Protein AF-A0A8T6IMD0-F1 (afdb_monomer_lite)

Secondary structure (DSSP, 8-state):
--SS-HHHHHHHHHHHGGGTT-EEEEEEE--HHHHHIIIIIHHHHHHHH--EEEEEEE-HHHHHHHHHHHHHHT----SEEE--GGGGG-

Foldseek 3Di:
DDPADPVRLVVLQVVLAVVACAEAEEEEAPDPVLVCCVVPVQVVSCVSRNYHYHYHHDHPVCLVVVVVVCVVVVVPNHPDYDYDPCVVVD

Sequence (90 aa):
MSLVTADMHDWWADAAAPYAGATIRGVSESTPPSNYVADVLAAQFTELTGINVEFETTSWDQMYSKAINDMEANTGIYDFVYIEQDIIYS

pLDDT: mean 90.94, std 12.65, range [42.34, 98.5]

Radius of gyration: 14.72 Å; chains: 1; bounding box: 34×32×33 Å

Structure (mmCIF, N/CA/C/O backbone):
data_AF-A0A8T6IMD0-F1
#
_entry.id   AF-A0A8T6IMD0-F1
#
loop_
_atom_site.group_PDB
_atom_site.id
_atom_site.type_symbol
_atom_site.label_atom_id
_atom_site.label_alt_id
_atom_site.label_comp_id
_atom_site.label_asym_id
_atom_site.label_entity_id
_atom_site.label_seq_id
_atom_site.pdbx_PDB_ins_code
_atom_site.Cartn_x
_atom_site.Cartn_y
_atom_site.Cartn_z
_atom_site.occupancy
_atom_site.B_iso_or_equiv
_atom_site.auth_seq_id
_atom_site.auth_comp_id
_atom_site.auth_asym_id
_atom_site.auth_atom_id
_atom_site.pdbx_PDB_model_num
ATOM 1 N N . MET A 1 1 ? 19.347 -1.345 -14.054 1.00 42.34 1 MET A N 1
ATOM 2 C CA . MET A 1 1 ? 19.926 -2.192 -12.993 1.00 42.34 1 MET A CA 1
ATOM 3 C C . MET A 1 1 ? 18.748 -2.719 -12.190 1.00 42.34 1 MET A C 1
ATOM 5 O O . MET A 1 1 ? 18.110 -1.911 -11.532 1.00 42.34 1 MET A O 1
ATOM 9 N N . SER A 1 2 ? 18.379 -3.994 -12.342 1.00 49.06 2 SER A N 1
ATOM 10 C CA . SER A 1 2 ? 17.352 -4.600 -11.482 1.00 49.06 2 SER A CA 1
ATOM 11 C C . SER A 1 2 ? 17.959 -4.788 -10.092 1.00 49.06 2 SER A C 1
ATOM 13 O O . SER A 1 2 ? 19.065 -5.316 -9.987 1.00 49.06 2 SER A O 1
ATOM 15 N N . LEU A 1 3 ? 17.281 -4.311 -9.048 1.00 56.53 3 LEU A N 1
ATOM 16 C CA . LEU A 1 3 ? 17.705 -4.460 -7.647 1.00 56.53 3 LEU A CA 1
ATOM 17 C C . LEU A 1 3 ? 17.375 -5.852 -7.077 1.00 56.53 3 LEU A C 1
ATOM 19 O O . LEU A 1 3 ? 17.611 -6.112 -5.902 1.00 56.53 3 LEU A O 1
ATOM 23 N N . VAL A 1 4 ? 16.838 -6.746 -7.910 1.00 57.69 4 VAL A N 1
ATOM 24 C CA . VAL A 1 4 ? 16.343 -8.066 -7.529 1.00 57.69 4 VAL A CA 1
ATOM 25 C C . VAL A 1 4 ? 17.182 -9.109 -8.268 1.00 57.69 4 VAL A C 1
ATOM 27 O O . VAL A 1 4 ? 17.257 -9.090 -9.500 1.00 57.69 4 VAL A O 1
ATOM 30 N N . THR A 1 5 ? 17.867 -9.987 -7.531 1.00 61.03 5 THR A N 1
ATOM 31 C CA . THR A 1 5 ? 18.527 -11.161 -8.124 1.00 61.03 5 THR A CA 1
ATOM 32 C C . THR A 1 5 ? 17.466 -12.069 -8.749 1.00 61.03 5 THR A C 1
ATOM 34 O O . THR A 1 5 ? 16.323 -12.065 -8.296 1.00 61.03 5 THR A O 1
ATOM 37 N N . ALA A 1 6 ? 17.816 -12.843 -9.783 1.00 63.31 6 ALA A N 1
ATOM 38 C CA . ALA A 1 6 ? 16.864 -13.749 -10.443 1.00 63.31 6 ALA A CA 1
ATOM 39 C C . ALA A 1 6 ? 16.110 -14.634 -9.425 1.00 63.31 6 ALA A C 1
ATOM 41 O O . ALA A 1 6 ? 14.888 -14.701 -9.461 1.00 63.31 6 ALA A O 1
ATOM 42 N N . ASP A 1 7 ? 16.822 -15.147 -8.415 1.00 71.50 7 ASP A N 1
ATOM 4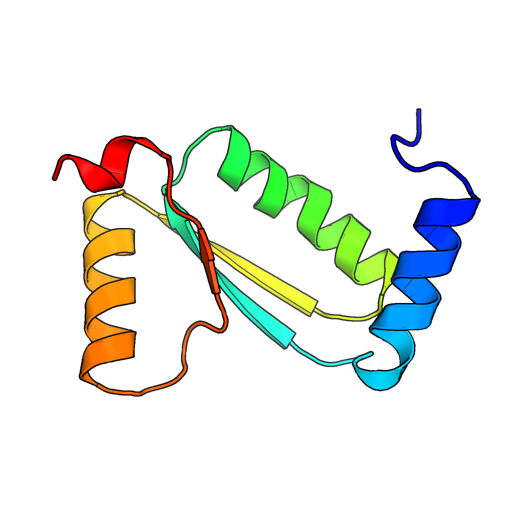3 C CA . ASP A 1 7 ? 16.245 -15.957 -7.335 1.00 71.50 7 ASP A CA 1
ATOM 44 C C . ASP A 1 7 ? 15.173 -15.224 -6.500 1.00 71.50 7 ASP A C 1
ATOM 46 O O . ASP A 1 7 ? 14.193 -15.830 -6.074 1.00 71.50 7 ASP A O 1
ATOM 50 N N . MET A 1 8 ? 15.333 -13.917 -6.245 1.00 66.25 8 MET A N 1
ATOM 51 C CA . MET A 1 8 ? 14.334 -13.125 -5.509 1.00 66.25 8 MET A CA 1
ATOM 52 C C . MET A 1 8 ? 13.129 -12.776 -6.383 1.00 66.25 8 MET A C 1
ATOM 54 O O . MET A 1 8 ? 12.014 -12.700 -5.877 1.00 66.25 8 MET A O 1
ATOM 58 N N . HIS A 1 9 ? 13.348 -12.545 -7.676 1.00 75.69 9 HIS A N 1
ATOM 59 C CA . HIS A 1 9 ? 12.277 -12.252 -8.623 1.00 75.69 9 HIS A CA 1
ATOM 60 C C . HIS A 1 9 ? 11.352 -13.464 -8.771 1.00 75.69 9 HIS A C 1
ATOM 62 O O . HIS A 1 9 ? 10.134 -13.327 -8.655 1.00 75.69 9 HIS A O 1
ATOM 68 N N . ASP A 1 10 ? 11.942 -14.648 -8.932 1.00 81.31 10 ASP A N 1
ATOM 69 C CA . ASP A 1 10 ? 11.213 -15.912 -9.036 1.00 81.31 10 ASP A CA 1
ATOM 70 C C . ASP A 1 10 ? 10.437 -16.210 -7.744 1.00 81.31 10 ASP A C 1
ATOM 72 O O . ASP A 1 10 ? 9.269 -16.593 -7.795 1.00 81.31 10 ASP A O 1
ATOM 76 N N . TRP A 1 11 ? 11.025 -15.915 -6.576 1.00 90.25 11 TRP A N 1
ATOM 77 C CA . TRP A 1 11 ? 10.334 -16.090 -5.298 1.00 90.25 11 TRP A CA 1
ATOM 78 C C . TRP A 1 11 ? 9.070 -15.229 -5.164 1.00 90.25 11 TRP A C 1
ATOM 80 O O . TRP A 1 11 ? 8.038 -15.734 -4.724 1.00 90.25 11 TRP A O 1
ATOM 90 N N . TRP A 1 12 ? 9.123 -13.943 -5.531 1.00 89.25 12 TRP A N 1
ATOM 91 C CA . TRP A 1 12 ? 7.956 -13.056 -5.428 1.00 89.25 12 TRP A CA 1
ATOM 92 C C . TRP A 1 12 ? 6.811 -13.501 -6.338 1.00 89.25 12 TRP A C 1
ATOM 94 O O . TRP A 1 12 ? 5.660 -13.492 -5.903 1.00 89.25 12 TRP A O 1
ATOM 104 N N . ALA A 1 13 ? 7.121 -13.914 -7.568 1.00 92.06 13 ALA A N 1
ATOM 105 C CA . ALA A 1 13 ? 6.122 -14.420 -8.503 1.00 92.06 13 ALA A CA 1
ATOM 106 C C . ALA A 1 13 ? 5.462 -15.710 -7.980 1.00 92.06 13 ALA A C 1
ATOM 108 O O . ALA A 1 13 ? 4.234 -15.802 -7.935 1.00 92.06 13 ALA A O 1
ATOM 109 N N . ASP A 1 14 ? 6.262 -16.670 -7.508 1.00 94.12 14 ASP A N 1
ATOM 110 C CA . ASP A 1 14 ? 5.765 -17.945 -6.982 1.00 94.12 14 ASP A CA 1
ATOM 111 C C . ASP A 1 14 ? 4.921 -17.758 -5.714 1.00 94.12 14 ASP A C 1
ATOM 113 O O . ASP A 1 14 ? 3.835 -18.329 -5.585 1.00 94.12 14 ASP A O 1
ATOM 117 N N . ALA A 1 15 ? 5.395 -16.934 -4.775 1.00 94.94 15 ALA A N 1
ATOM 118 C CA . ALA A 1 15 ? 4.696 -16.670 -3.521 1.00 94.94 15 ALA A CA 1
ATOM 119 C C . ALA A 1 15 ? 3.373 -15.922 -3.740 1.00 94.94 15 ALA A C 1
ATOM 121 O O . ALA A 1 15 ? 2.407 -16.143 -3.003 1.00 94.94 15 ALA A O 1
ATOM 122 N N . ALA A 1 16 ? 3.321 -15.046 -4.746 1.00 96.19 16 ALA A N 1
ATOM 123 C CA . ALA A 1 16 ? 2.142 -14.250 -5.040 1.00 96.19 16 ALA A CA 1
ATOM 124 C C . ALA A 1 16 ? 1.113 -14.951 -5.935 1.00 96.19 16 ALA A C 1
ATOM 126 O O . ALA A 1 16 ? -0.031 -14.502 -5.987 1.00 96.19 16 ALA A O 1
ATOM 127 N N . ALA A 1 17 ? 1.472 -16.057 -6.597 1.00 95.94 17 ALA A N 1
ATOM 128 C CA . ALA A 1 17 ? 0.606 -16.752 -7.550 1.00 95.94 17 ALA A CA 1
ATOM 129 C C . ALA A 1 17 ? -0.838 -17.018 -7.055 1.00 95.94 17 ALA A C 1
ATOM 131 O O . ALA A 1 17 ? -1.769 -16.817 -7.840 1.00 95.94 17 ALA A O 1
ATOM 132 N N . PRO A 1 18 ? -1.093 -17.401 -5.784 1.00 97.56 18 PRO A N 1
ATOM 133 C CA . PRO A 1 18 ? -2.458 -17.604 -5.284 1.00 97.56 18 PRO A CA 1
ATOM 134 C C . PRO A 1 18 ? -3.296 -16.322 -5.163 1.00 97.56 18 PRO A C 1
ATOM 136 O O . PRO A 1 18 ? -4.513 -16.403 -5.009 1.00 97.56 18 PRO A O 1
ATOM 139 N N . TYR A 1 19 ? -2.654 -15.155 -5.194 1.00 97.38 19 TYR A N 1
ATOM 140 C CA . TYR A 1 19 ? -3.253 -13.846 -4.937 1.00 97.38 19 TYR A CA 1
ATOM 141 C C . TYR A 1 19 ? -3.321 -12.969 -6.193 1.00 97.38 19 TYR A C 1
ATOM 143 O O . TYR A 1 19 ? -3.735 -11.814 -6.108 1.00 97.38 19 TYR A O 1
ATOM 151 N N . ALA A 1 20 ? -2.941 -13.490 -7.363 1.00 95.44 20 ALA A N 1
ATOM 152 C CA . ALA A 1 20 ? -3.033 -12.756 -8.619 1.00 95.44 20 ALA A CA 1
ATOM 153 C C . ALA A 1 20 ? -4.470 -12.244 -8.860 1.00 95.44 20 ALA A C 1
ATOM 155 O O . ALA A 1 20 ? -5.446 -12.989 -8.750 1.00 95.44 20 ALA A O 1
ATOM 156 N N . GLY A 1 21 ? -4.600 -10.958 -9.186 1.00 97.06 21 GLY A N 1
ATOM 157 C CA . GLY A 1 21 ? -5.877 -10.259 -9.338 1.00 97.06 21 GLY A CA 1
ATOM 158 C C . GLY A 1 21 ? -6.457 -9.682 -8.043 1.00 97.06 21 GLY A C 1
ATOM 159 O O . GLY A 1 21 ? -7.436 -8.939 -8.116 1.00 97.06 21 GLY A O 1
ATOM 160 N N . ALA A 1 22 ? -5.873 -9.974 -6.876 1.00 98.25 22 ALA A N 1
ATOM 161 C CA . ALA A 1 22 ? -6.233 -9.296 -5.634 1.00 98.25 22 ALA A CA 1
ATOM 162 C C . ALA A 1 22 ? -5.836 -7.813 -5.683 1.00 98.25 22 ALA A C 1
ATOM 164 O O . ALA A 1 22 ? -4.950 -7.414 -6.439 1.00 98.25 22 ALA A O 1
ATOM 165 N N . THR A 1 23 ? -6.477 -7.009 -4.839 1.00 98.44 23 THR A N 1
ATOM 166 C CA . THR A 1 23 ? -6.073 -5.626 -4.584 1.00 98.44 23 THR A CA 1
ATOM 167 C C . THR A 1 23 ? -5.698 -5.496 -3.122 1.00 98.44 23 THR A C 1
ATOM 169 O O . THR A 1 23 ? -6.506 -5.864 -2.272 1.00 98.44 23 THR A O 1
ATOM 172 N N . ILE A 1 24 ? -4.514 -4.951 -2.852 1.00 97.94 24 ILE A N 1
ATOM 173 C CA . ILE A 1 24 ? -4.110 -4.510 -1.518 1.00 97.94 24 ILE A CA 1
ATOM 174 C C . ILE A 1 24 ? -4.154 -2.987 -1.449 1.00 97.94 24 ILE A C 1
ATOM 176 O O . ILE A 1 24 ? -3.705 -2.298 -2.369 1.00 97.94 24 ILE A O 1
ATOM 180 N N . ARG A 1 25 ? -4.702 -2.465 -0.357 1.00 98.50 25 ARG A N 1
ATOM 181 C CA . ARG A 1 25 ? -4.844 -1.036 -0.089 1.00 98.50 25 ARG A CA 1
ATOM 182 C C . ARG A 1 25 ? -3.971 -0.639 1.080 1.00 98.50 25 ARG A C 1
ATOM 184 O O . ARG A 1 25 ? -4.032 -1.265 2.134 1.00 98.50 25 ARG A O 1
ATOM 191 N N . GLY A 1 26 ? -3.205 0.429 0.928 1.00 98.19 26 GLY A N 1
ATOM 192 C CA . GLY A 1 26 ? -2.460 0.986 2.046 1.00 98.19 26 GLY A CA 1
ATOM 193 C C . GLY A 1 26 ? -2.413 2.496 2.049 1.00 98.19 26 GLY A C 1
ATOM 194 O O . GLY A 1 26 ? -2.672 3.146 1.038 1.00 98.19 26 GLY A O 1
ATOM 195 N N . VAL A 1 27 ? -2.071 3.042 3.210 1.00 98.12 27 VAL A N 1
ATOM 196 C CA . VAL A 1 27 ? -1.916 4.481 3.426 1.00 98.12 27 VAL A CA 1
ATOM 197 C C . VAL A 1 27 ? -0.580 4.783 4.091 1.00 98.12 27 VAL A C 1
ATOM 199 O O . VAL A 1 27 ? -0.092 4.010 4.923 1.00 98.12 27 VAL A O 1
ATOM 202 N N . SER A 1 28 ? 0.020 5.909 3.712 1.00 97.75 28 SER A N 1
ATOM 203 C CA . SER A 1 28 ? 1.222 6.441 4.344 1.00 97.75 28 SER A CA 1
ATOM 204 C C . SER A 1 28 ? 1.298 7.967 4.273 1.00 97.75 28 SER A C 1
ATOM 206 O O . SER A 1 28 ? 0.562 8.624 3.533 1.00 97.75 28 SER A O 1
ATOM 208 N N . GLU A 1 29 ? 2.207 8.538 5.058 1.00 96.44 29 GLU A N 1
ATOM 209 C CA . GLU A 1 29 ? 2.615 9.924 4.901 1.00 96.44 29 GLU A CA 1
ATOM 210 C C . GLU A 1 29 ? 3.306 10.122 3.540 1.00 96.44 29 GLU A C 1
ATOM 212 O O . GLU A 1 29 ? 4.053 9.265 3.066 1.00 96.44 29 GLU A O 1
ATOM 217 N N . SER A 1 30 ? 3.080 11.275 2.913 1.00 96.88 30 SER A N 1
ATOM 218 C CA . SER A 1 30 ? 3.728 11.726 1.683 1.00 96.88 30 SER A CA 1
ATOM 219 C C . SER A 1 30 ? 5.189 12.126 1.935 1.00 96.88 30 SER A C 1
ATOM 221 O O . SER A 1 30 ? 5.585 13.285 1.770 1.00 96.88 30 SER A O 1
ATOM 223 N N . THR A 1 31 ? 6.006 11.143 2.300 1.00 95.56 31 THR A N 1
ATOM 224 C CA . THR A 1 31 ? 7.464 11.242 2.370 1.00 95.56 31 THR A CA 1
ATOM 225 C C . THR A 1 31 ? 8.092 10.843 1.027 1.00 95.56 31 THR A C 1
ATOM 227 O O . THR A 1 31 ? 7.455 10.165 0.211 1.00 95.56 31 THR A O 1
ATOM 230 N N . PRO A 1 32 ? 9.347 11.247 0.735 1.00 96.19 32 PRO A N 1
ATOM 231 C CA . PRO A 1 32 ? 10.022 10.816 -0.489 1.00 96.19 32 PRO A CA 1
ATOM 232 C C . PRO A 1 32 ? 10.068 9.283 -0.678 1.00 96.19 32 PRO A C 1
ATOM 234 O O . PRO A 1 32 ? 9.829 8.843 -1.804 1.00 96.19 32 PRO A O 1
ATOM 237 N N . PRO A 1 33 ? 10.305 8.457 0.367 1.00 94.81 33 PRO A N 1
ATOM 238 C CA . PRO A 1 33 ? 10.187 7.001 0.262 1.00 94.81 33 PRO A CA 1
ATOM 239 C C . PRO A 1 33 ? 8.788 6.520 -0.135 1.00 94.81 33 PRO A C 1
ATOM 241 O O . PRO A 1 33 ? 8.669 5.737 -1.077 1.00 94.81 33 PRO A O 1
ATOM 244 N N . SER A 1 34 ? 7.731 7.011 0.519 1.00 96.88 34 SER A N 1
ATOM 245 C CA . SER A 1 34 ? 6.353 6.606 0.212 1.00 96.88 34 SER A CA 1
ATOM 246 C C . SER A 1 34 ? 5.954 6.973 -1.213 1.00 96.88 34 SER A C 1
ATOM 248 O O . SER A 1 34 ? 5.387 6.153 -1.931 1.00 96.88 34 SER A O 1
ATOM 250 N N . ASN A 1 35 ? 6.325 8.168 -1.672 1.00 97.38 35 ASN A N 1
ATOM 251 C CA . ASN A 1 35 ? 6.059 8.578 -3.049 1.00 97.38 35 ASN A CA 1
ATOM 252 C C . ASN A 1 35 ? 6.828 7.711 -4.056 1.00 97.38 35 ASN A C 1
ATOM 254 O O . ASN A 1 35 ? 6.274 7.320 -5.076 1.00 97.38 35 ASN A O 1
ATOM 258 N N . TYR A 1 36 ? 8.064 7.309 -3.748 1.00 97.50 36 TYR A N 1
ATOM 259 C CA . TYR A 1 36 ? 8.790 6.362 -4.597 1.00 97.50 36 TYR A CA 1
ATOM 260 C C . TYR A 1 36 ? 8.121 4.977 -4.652 1.00 97.50 36 TYR A C 1
ATOM 262 O O . TYR A 1 36 ? 8.072 4.351 -5.713 1.00 97.50 36 TYR A O 1
ATOM 270 N N . VAL A 1 37 ? 7.571 4.496 -3.533 1.00 97.06 37 VAL A N 1
ATOM 271 C CA . VAL A 1 37 ? 6.784 3.255 -3.513 1.00 97.06 37 VAL A CA 1
ATOM 272 C C . VAL A 1 37 ? 5.539 3.396 -4.391 1.00 97.06 37 VAL A C 1
ATOM 274 O O . VAL A 1 37 ? 5.312 2.528 -5.231 1.00 97.06 37 VAL A O 1
ATOM 277 N N . ALA A 1 38 ? 4.779 4.483 -4.241 1.00 97.56 38 ALA A N 1
ATOM 278 C CA . ALA A 1 38 ? 3.553 4.736 -4.999 1.00 97.56 38 ALA A CA 1
ATOM 279 C C . ALA A 1 38 ? 3.811 4.854 -6.510 1.00 97.56 38 ALA A C 1
ATOM 281 O O . ALA A 1 38 ? 3.141 4.202 -7.310 1.00 97.56 38 ALA A O 1
ATOM 282 N N . ASP A 1 39 ? 4.817 5.640 -6.894 1.00 97.31 39 ASP A N 1
ATOM 283 C CA . ASP A 1 39 ? 5.056 6.008 -8.290 1.00 97.31 39 ASP A CA 1
ATOM 284 C C . ASP A 1 39 ? 5.830 4.939 -9.072 1.00 97.31 39 ASP A C 1
ATOM 286 O O . ASP A 1 39 ? 5.767 4.900 -10.303 1.00 97.31 39 ASP A O 1
ATOM 290 N N . VAL A 1 40 ? 6.604 4.091 -8.381 1.00 97.69 40 VAL A N 1
ATOM 291 C CA . VAL A 1 40 ? 7.554 3.174 -9.027 1.00 97.69 40 VAL A CA 1
ATOM 292 C C . VAL A 1 40 ? 7.370 1.732 -8.576 1.00 97.69 40 VAL A C 1
ATOM 294 O O . VAL A 1 40 ? 7.146 0.853 -9.412 1.00 97.69 40 VAL A O 1
ATOM 297 N N . LEU A 1 41 ? 7.497 1.456 -7.277 1.00 96.69 41 LEU A N 1
ATOM 298 C CA . LEU A 1 41 ? 7.566 0.071 -6.799 1.00 96.69 41 LEU A CA 1
ATOM 299 C C . LEU A 1 41 ? 6.210 -0.638 -6.848 1.00 96.69 41 LEU A C 1
ATOM 301 O O . LEU A 1 41 ? 6.174 -1.823 -7.163 1.00 96.69 41 LEU A O 1
ATOM 305 N N . ALA A 1 42 ? 5.105 0.070 -6.611 1.00 97.56 42 ALA A N 1
ATOM 306 C CA . ALA A 1 42 ? 3.751 -0.475 -6.684 1.00 97.56 42 ALA A CA 1
ATOM 307 C C . ALA A 1 42 ? 3.433 -1.035 -8.080 1.00 97.56 42 ALA A C 1
ATOM 309 O O . ALA A 1 42 ? 2.929 -2.153 -8.208 1.00 97.56 42 ALA A O 1
ATOM 310 N N . ALA A 1 43 ? 3.797 -0.297 -9.133 1.00 96.75 43 ALA A N 1
ATOM 311 C CA . ALA A 1 43 ? 3.615 -0.738 -10.513 1.00 96.75 43 ALA A CA 1
ATOM 312 C C . ALA A 1 43 ? 4.474 -1.971 -10.838 1.00 96.75 43 ALA A C 1
ATOM 314 O O . ALA A 1 43 ? 3.965 -2.939 -11.398 1.00 96.75 43 ALA A O 1
ATOM 315 N N . GLN A 1 44 ? 5.749 -1.976 -10.430 1.00 96.19 44 GLN A N 1
ATOM 316 C CA . GLN A 1 44 ? 6.644 -3.122 -10.649 1.00 96.19 44 GLN A CA 1
ATOM 317 C C . GLN A 1 44 ? 6.198 -4.363 -9.873 1.00 96.19 44 GLN A C 1
ATOM 319 O O . GLN A 1 44 ? 6.254 -5.472 -10.395 1.00 96.19 44 GLN A O 1
ATOM 324 N N . PHE A 1 45 ? 5.724 -4.187 -8.639 1.00 96.19 45 PHE A N 1
ATOM 325 C CA . PHE A 1 45 ? 5.169 -5.276 -7.846 1.00 96.19 45 PHE A CA 1
ATOM 326 C C . PHE A 1 45 ? 3.911 -5.843 -8.503 1.00 96.19 45 PHE A C 1
ATOM 328 O O . PHE A 1 45 ? 3.776 -7.060 -8.601 1.00 96.19 45 PHE A O 1
ATOM 335 N N . THR A 1 46 ? 3.033 -4.979 -9.018 1.00 97.31 46 THR A N 1
ATOM 336 C CA . THR A 1 46 ? 1.832 -5.401 -9.752 1.00 97.31 46 THR A CA 1
ATOM 337 C C . THR A 1 46 ? 2.196 -6.191 -11.008 1.00 97.31 46 THR A C 1
ATOM 339 O O . THR A 1 46 ? 1.629 -7.253 -11.242 1.00 97.31 46 THR A O 1
ATOM 342 N N . GLU A 1 47 ? 3.171 -5.725 -11.794 1.00 96.12 47 GLU A N 1
ATOM 343 C CA . GLU A 1 47 ? 3.660 -6.438 -12.982 1.00 96.12 47 GLU A CA 1
ATOM 344 C C . GLU A 1 47 ? 4.250 -7.812 -12.629 1.00 96.12 47 GLU A C 1
ATOM 346 O O . GLU A 1 47 ? 3.979 -8.796 -13.314 1.00 96.12 47 GLU A O 1
ATOM 351 N N . LEU A 1 48 ? 5.011 -7.887 -11.536 1.00 95.25 48 LEU A N 1
ATOM 352 C CA . LEU A 1 48 ? 5.670 -9.111 -11.087 1.00 95.25 48 LEU A CA 1
ATOM 353 C C . LEU A 1 48 ? 4.695 -10.151 -10.520 1.00 95.25 48 LEU A C 1
ATOM 355 O O . LEU A 1 48 ? 4.876 -11.350 -10.718 1.00 95.25 48 LEU A O 1
ATOM 359 N N . THR A 1 49 ? 3.685 -9.702 -9.779 1.00 96.56 49 THR A N 1
ATOM 360 C CA . THR A 1 49 ? 2.858 -10.576 -8.930 1.00 96.56 49 THR A CA 1
ATOM 361 C C . THR A 1 49 ? 1.416 -10.724 -9.404 1.00 96.56 49 THR A C 1
ATOM 363 O O . THR A 1 49 ? 0.716 -11.644 -8.986 1.00 96.56 49 THR A O 1
ATOM 366 N N . GLY A 1 50 ? 0.937 -9.804 -10.241 1.00 96.94 50 GLY A N 1
ATOM 367 C CA . GLY A 1 50 ? -0.475 -9.670 -10.590 1.00 96.94 50 GLY A CA 1
ATOM 368 C C . GLY A 1 50 ? -1.357 -9.104 -9.470 1.00 96.94 50 GLY A C 1
ATOM 369 O O . GLY A 1 50 ? -2.571 -9.044 -9.653 1.00 96.94 50 GLY A O 1
ATOM 370 N N . ILE A 1 51 ? -0.798 -8.709 -8.321 1.00 98.44 51 ILE A N 1
ATOM 371 C CA . ILE A 1 51 ? -1.534 -8.065 -7.223 1.00 98.44 51 ILE A CA 1
ATOM 372 C C . ILE A 1 51 ? -1.590 -6.562 -7.485 1.00 98.44 51 ILE A C 1
ATOM 374 O O . ILE A 1 51 ? -0.552 -5.917 -7.595 1.00 98.44 51 ILE A O 1
ATOM 378 N N . ASN A 1 52 ? -2.788 -5.988 -7.529 1.00 98.38 52 ASN A N 1
ATOM 379 C CA . ASN A 1 52 ? -2.960 -4.545 -7.651 1.00 98.38 52 ASN A CA 1
ATOM 380 C C . ASN A 1 52 ? -2.630 -3.864 -6.319 1.00 98.38 52 ASN A C 1
ATOM 382 O O . ASN A 1 52 ? -3.157 -4.249 -5.275 1.00 98.38 52 ASN A O 1
ATOM 386 N N . VAL A 1 53 ? -1.806 -2.821 -6.358 1.00 98.06 53 VAL A N 1
ATOM 387 C CA . VAL A 1 53 ? -1.454 -2.034 -5.172 1.00 98.06 53 VAL A CA 1
ATOM 388 C C . VAL A 1 53 ? -2.083 -0.648 -5.272 1.00 98.06 53 VAL A C 1
ATOM 390 O O . VAL A 1 53 ? -1.703 0.157 -6.118 1.00 98.06 53 VAL A O 1
ATOM 393 N N . GLU A 1 54 ? -3.035 -0.359 -4.391 1.00 98.12 54 GLU A N 1
ATOM 394 C CA . GLU A 1 54 ? -3.593 0.979 -4.190 1.00 98.12 54 GLU A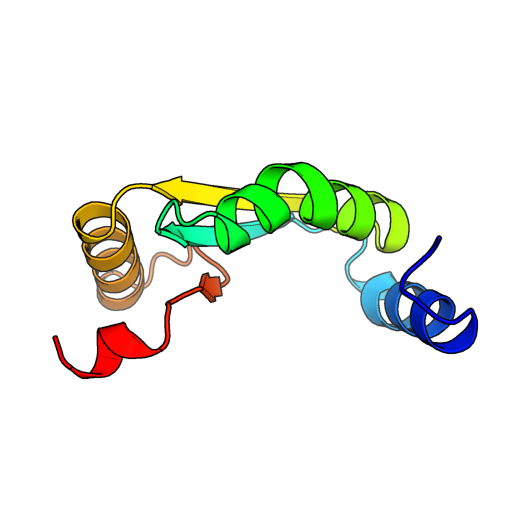 CA 1
ATOM 395 C C . GLU A 1 54 ? -2.903 1.606 -2.970 1.00 98.12 54 GLU A C 1
ATOM 397 O O . GLU A 1 54 ? -3.235 1.288 -1.829 1.00 98.12 54 GLU A O 1
ATOM 402 N N . PHE A 1 55 ? -1.912 2.474 -3.198 1.00 98.38 55 PHE A N 1
ATOM 403 C CA . PHE A 1 55 ? -1.135 3.094 -2.121 1.00 98.38 55 PHE A CA 1
ATOM 404 C C . PHE A 1 55 ? -1.388 4.602 -2.044 1.00 98.38 55 PHE A C 1
ATOM 406 O O . PHE A 1 55 ? -0.957 5.365 -2.908 1.00 98.38 55 PHE A O 1
ATOM 413 N N . GLU A 1 56 ? -2.117 5.029 -1.013 1.00 97.94 56 GLU A N 1
ATOM 414 C CA . GLU A 1 56 ? -2.448 6.428 -0.762 1.00 97.94 56 GLU A CA 1
ATOM 415 C C . GLU A 1 56 ? -1.324 7.119 0.021 1.00 97.94 56 GLU A C 1
ATOM 417 O O . GLU A 1 56 ? -1.048 6.765 1.168 1.00 97.94 56 GLU A O 1
ATOM 422 N N . THR A 1 57 ? -0.724 8.157 -0.561 1.00 97.94 57 THR A N 1
ATOM 423 C CA . THR A 1 57 ? 0.171 9.067 0.162 1.00 97.94 57 THR A CA 1
ATOM 424 C C . THR A 1 57 ? -0.572 10.353 0.530 1.00 97.94 57 THR A C 1
ATOM 426 O O . THR A 1 57 ? -1.210 10.994 -0.305 1.00 97.94 57 THR A O 1
ATOM 429 N N . THR A 1 58 ? -0.540 10.729 1.808 1.00 97.56 58 THR A N 1
ATOM 430 C CA . THR A 1 58 ? -1.266 11.899 2.334 1.00 97.56 58 THR A CA 1
ATOM 431 C C . THR A 1 58 ? -0.470 12.616 3.435 1.00 97.56 58 THR A C 1
ATOM 433 O O . THR A 1 58 ? 0.673 12.264 3.700 1.00 97.56 58 THR A O 1
ATOM 436 N N . SER A 1 59 ? -0.997 13.670 4.062 1.00 96.50 59 SER A N 1
ATOM 437 C CA . SER A 1 59 ? -0.311 14.313 5.191 1.00 96.50 59 SER A CA 1
ATOM 438 C C . SER A 1 59 ? -0.249 13.392 6.412 1.00 96.50 59 SER A C 1
ATOM 440 O O . SER A 1 59 ? -1.114 12.534 6.589 1.00 96.50 59 SER A O 1
ATOM 442 N N . TRP A 1 60 ? 0.732 13.615 7.291 1.00 93.31 60 TRP A N 1
ATOM 443 C CA . TRP A 1 60 ? 0.883 12.860 8.540 1.00 93.31 60 TRP A CA 1
ATOM 444 C C . TRP A 1 60 ? -0.418 12.818 9.359 1.00 93.31 60 TRP A C 1
ATOM 446 O O . TRP A 1 60 ? -0.912 11.736 9.669 1.00 93.31 60 TRP A O 1
ATOM 456 N N . ASP A 1 61 ? -1.042 13.980 9.597 1.00 94.19 61 ASP A N 1
ATOM 457 C CA . ASP A 1 61 ? -2.295 14.079 10.364 1.00 94.19 61 ASP A CA 1
ATOM 458 C C . ASP A 1 61 ? -3.428 13.243 9.748 1.00 94.19 61 ASP A C 1
ATOM 460 O O . ASP A 1 61 ? -4.214 12.606 10.458 1.00 94.19 61 ASP A O 1
ATOM 464 N N . GLN A 1 62 ? -3.530 13.248 8.413 1.00 96.62 62 GLN A N 1
ATOM 465 C CA . GLN A 1 62 ? -4.569 12.510 7.701 1.00 96.62 62 GLN A CA 1
ATOM 466 C C . GLN A 1 62 ? -4.298 11.013 7.722 1.00 96.62 62 GLN A C 1
ATOM 468 O O . GLN A 1 62 ? -5.222 10.251 7.991 1.00 96.62 62 GLN A O 1
ATOM 473 N N . MET A 1 63 ? -3.058 10.597 7.464 1.00 95.94 63 MET A N 1
ATOM 474 C CA . MET A 1 63 ? -2.653 9.196 7.528 1.00 95.94 63 MET A CA 1
ATOM 475 C C . MET A 1 63 ? -2.926 8.630 8.923 1.00 95.94 63 MET A C 1
ATOM 477 O O . MET A 1 63 ? -3.613 7.615 9.035 1.00 95.94 63 MET A O 1
ATOM 481 N N . TYR A 1 64 ? -2.490 9.333 9.974 1.00 94.25 64 TYR A N 1
ATOM 482 C CA . TYR A 1 64 ? -2.692 8.926 11.363 1.00 94.25 64 TYR A CA 1
ATOM 483 C C . TYR A 1 64 ? -4.180 8.773 11.691 1.00 94.25 64 TYR A C 1
ATOM 485 O O . TYR A 1 64 ? -4.628 7.716 12.135 1.00 94.25 64 TYR A O 1
ATOM 493 N N . SER A 1 65 ? -4.974 9.807 11.399 1.00 95.56 65 SER A N 1
ATOM 494 C CA . SER A 1 65 ? -6.413 9.795 11.678 1.00 95.56 65 SER A CA 1
ATOM 495 C C . SER A 1 65 ? -7.138 8.692 10.904 1.00 95.56 65 SER A C 1
ATOM 497 O O . SER A 1 65 ? -8.007 8.020 11.453 1.00 95.56 65 SER A O 1
ATOM 499 N N . LYS A 1 66 ? -6.796 8.484 9.628 1.00 96.50 66 LYS A N 1
ATOM 500 C CA . LYS A 1 66 ? -7.397 7.444 8.782 1.00 96.50 66 LYS A CA 1
ATOM 501 C C . LYS A 1 66 ? -7.085 6.041 9.291 1.00 96.50 66 LYS A C 1
ATOM 503 O O . LYS A 1 66 ? -8.006 5.236 9.387 1.00 96.50 66 LYS A O 1
ATOM 508 N N . ALA A 1 67 ? -5.827 5.775 9.642 1.00 95.12 67 ALA A N 1
ATOM 509 C CA . ALA A 1 67 ? -5.395 4.485 10.165 1.00 95.12 67 ALA A CA 1
ATOM 510 C C . ALA A 1 67 ? -6.123 4.131 11.470 1.00 95.12 67 ALA A C 1
ATOM 512 O O . ALA A 1 67 ? -6.702 3.052 11.576 1.00 95.12 67 ALA A O 1
ATOM 513 N N . ILE A 1 68 ? -6.159 5.057 12.435 1.00 95.12 68 ILE A N 1
ATOM 514 C CA . ILE A 1 68 ? -6.848 4.837 13.714 1.00 95.12 68 ILE A CA 1
ATOM 515 C C . ILE A 1 68 ? -8.352 4.652 13.503 1.00 95.12 68 ILE A C 1
ATOM 517 O O . ILE A 1 68 ? -8.918 3.694 14.020 1.00 95.12 68 ILE A O 1
ATOM 521 N N . ASN A 1 69 ? -8.993 5.499 12.691 1.00 97.19 69 ASN A N 1
ATOM 522 C CA . ASN A 1 69 ? -10.430 5.390 12.437 1.00 97.19 69 ASN A CA 1
ATOM 523 C C . ASN A 1 69 ? -10.813 4.061 11.764 1.00 97.19 69 ASN A C 1
ATOM 525 O O . ASN A 1 69 ? -11.830 3.478 12.133 1.00 97.19 69 ASN A O 1
ATOM 529 N N . ASP A 1 70 ? -10.024 3.567 10.800 1.00 98.00 70 ASP A N 1
ATOM 530 C CA . ASP A 1 70 ? -10.273 2.267 10.152 1.00 98.00 70 ASP A CA 1
ATOM 531 C C . ASP A 1 70 ? -10.147 1.106 11.153 1.00 98.00 70 ASP A C 1
ATOM 533 O O . ASP A 1 70 ? -10.994 0.210 11.168 1.00 98.00 70 ASP A O 1
ATOM 537 N N . MET A 1 71 ? -9.147 1.155 12.043 1.00 94.94 71 MET A N 1
ATOM 538 C CA . MET A 1 71 ? -8.945 0.151 13.095 1.00 94.94 71 MET A CA 1
ATOM 539 C C . MET A 1 71 ? -10.045 0.186 14.163 1.00 94.94 71 MET A C 1
ATOM 541 O O . MET A 1 71 ? -10.569 -0.862 14.536 1.00 94.94 71 MET A O 1
ATOM 545 N N . GLU A 1 72 ? -10.424 1.371 14.645 1.00 97.50 72 GLU A N 1
ATOM 546 C CA . GLU A 1 72 ? -11.478 1.539 15.654 1.00 97.50 72 GLU A CA 1
ATOM 547 C C . GLU A 1 72 ? -12.853 1.130 15.119 1.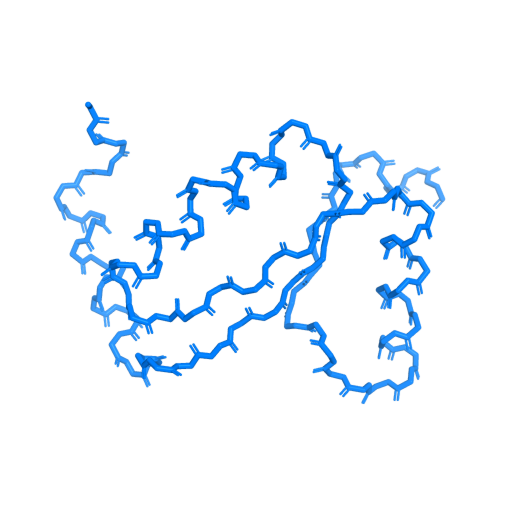00 97.50 72 GLU A C 1
ATOM 549 O O . GLU A 1 72 ? -13.633 0.486 15.824 1.00 97.50 72 GLU A O 1
ATOM 554 N N . ALA A 1 73 ? -13.150 1.483 13.867 1.00 97.75 73 ALA A N 1
ATOM 555 C CA . ALA A 1 73 ? -14.407 1.134 13.217 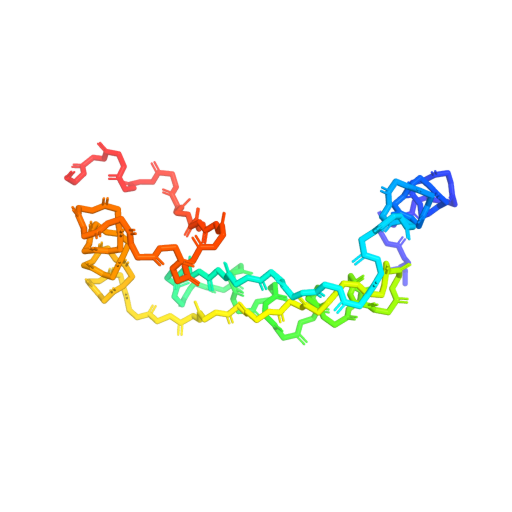1.00 97.75 73 ALA A CA 1
ATOM 556 C C . ALA A 1 73 ? -14.405 -0.284 12.616 1.00 97.75 73 ALA A C 1
ATOM 558 O O . ALA A 1 73 ? -15.463 -0.767 12.206 1.00 97.75 73 ALA A O 1
ATOM 559 N N . ASN A 1 74 ? -13.246 -0.953 12.580 1.00 96.06 74 ASN A N 1
ATOM 560 C CA . ASN A 1 74 ? -13.040 -2.277 11.996 1.00 96.06 74 ASN A CA 1
ATOM 561 C C . ASN A 1 74 ? -13.599 -2.373 10.562 1.00 96.06 74 ASN A C 1
ATOM 563 O O . ASN A 1 74 ? -14.313 -3.323 10.225 1.00 96.06 74 ASN A O 1
ATOM 567 N N . THR A 1 75 ? -13.330 -1.353 9.735 1.00 97.19 75 THR A N 1
ATOM 568 C CA . THR A 1 75 ? -13.897 -1.271 8.379 1.00 97.19 75 THR A CA 1
ATOM 569 C C . THR A 1 75 ? -13.115 -2.074 7.347 1.00 97.19 75 THR A C 1
ATOM 571 O O . THR A 1 75 ? -13.715 -2.538 6.378 1.00 97.19 75 THR A O 1
ATOM 574 N N . GLY A 1 76 ? -11.816 -2.292 7.571 1.00 95.25 76 GLY A N 1
ATOM 575 C CA . GLY A 1 76 ? -10.954 -3.054 6.666 1.00 95.25 76 GLY A CA 1
ATOM 576 C C . GLY A 1 76 ? -10.720 -2.331 5.341 1.00 95.25 76 GLY A C 1
ATOM 577 O O . GLY A 1 76 ? -10.633 -2.973 4.297 1.00 95.25 76 GLY A O 1
ATOM 578 N N . ILE A 1 77 ? -10.696 -0.995 5.366 1.00 96.75 77 ILE A N 1
ATOM 579 C CA . ILE A 1 77 ? -10.412 -0.182 4.180 1.00 96.75 77 ILE A CA 1
ATOM 580 C C . ILE A 1 77 ? -8.949 -0.355 3.775 1.00 96.75 77 ILE A C 1
ATOM 582 O O . ILE A 1 77 ? -8.666 -0.477 2.582 1.00 96.75 77 ILE A O 1
ATOM 586 N N . TYR A 1 78 ? -8.041 -0.357 4.752 1.00 98.00 78 TYR A N 1
ATOM 587 C CA . TYR A 1 78 ? -6.612 -0.510 4.530 1.00 98.00 78 TYR A CA 1
ATOM 588 C C . TYR A 1 78 ? -6.142 -1.897 4.978 1.00 98.00 78 TYR A C 1
ATOM 590 O O . TYR A 1 78 ? -6.322 -2.300 6.125 1.00 98.00 78 TYR A O 1
ATOM 598 N N . ASP A 1 79 ? -5.484 -2.613 4.070 1.00 97.69 79 ASP A N 1
ATOM 599 C CA . ASP A 1 79 ? -4.807 -3.881 4.349 1.00 97.69 79 ASP A CA 1
ATOM 600 C C . ASP A 1 79 ? -3.468 -3.657 5.068 1.00 97.69 79 ASP A C 1
ATOM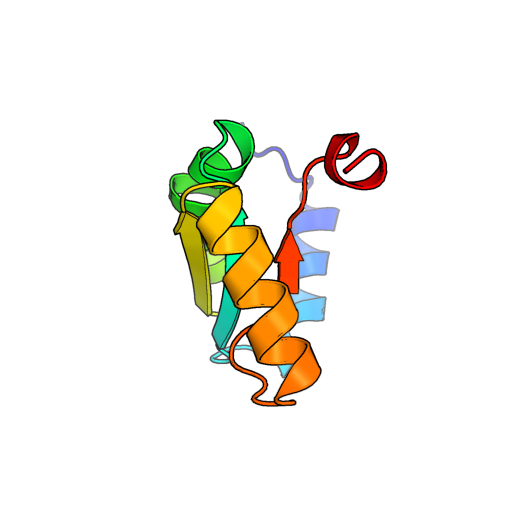 602 O O . ASP A 1 79 ? -2.987 -4.528 5.795 1.00 97.69 79 ASP A O 1
ATOM 606 N N . PHE A 1 80 ? -2.848 -2.488 4.868 1.00 96.69 80 PHE A N 1
ATOM 607 C CA . PHE A 1 80 ? -1.621 -2.103 5.556 1.00 96.69 80 PHE A CA 1
ATOM 608 C C . PHE A 1 80 ? -1.517 -0.594 5.791 1.00 96.69 80 PHE A C 1
ATOM 610 O O . PHE A 1 80 ? -2.044 0.229 5.044 1.00 96.69 80 PHE A O 1
ATOM 617 N N . VAL A 1 81 ? -0.757 -0.227 6.820 1.00 95.81 81 VAL A N 1
ATOM 618 C CA . VAL A 1 81 ? -0.369 1.157 7.106 1.00 95.81 81 VAL A CA 1
ATOM 619 C C . VAL A 1 81 ? 1.152 1.195 7.173 1.00 95.81 81 VAL A C 1
ATOM 621 O O . VAL A 1 81 ? 1.753 0.422 7.922 1.00 95.81 81 VAL A O 1
ATOM 624 N N . TYR A 1 82 ? 1.779 2.065 6.380 1.00 94.81 82 TYR A N 1
ATOM 625 C CA . TYR A 1 82 ? 3.223 2.294 6.442 1.00 94.81 82 TYR A CA 1
ATOM 626 C C . TYR A 1 82 ? 3.502 3.594 7.189 1.00 94.81 82 TYR A C 1
ATOM 628 O O . TYR A 1 82 ? 3.023 4.661 6.799 1.00 94.81 82 TYR A O 1
ATOM 636 N N . ILE A 1 83 ? 4.284 3.487 8.258 1.00 91.50 83 ILE A N 1
ATOM 637 C CA . ILE A 1 83 ? 4.608 4.587 9.161 1.00 91.50 83 ILE A CA 1
ATOM 638 C C . ILE A 1 83 ? 6.125 4.716 9.297 1.00 91.50 83 ILE A C 1
ATOM 640 O O . ILE A 1 83 ? 6.839 3.710 9.348 1.00 91.50 83 ILE A O 1
ATOM 644 N N . GLU A 1 84 ? 6.610 5.952 9.362 1.00 86.81 84 GLU A N 1
ATOM 645 C CA . GLU A 1 84 ? 8.017 6.247 9.635 1.00 86.81 84 GLU A CA 1
ATOM 646 C C . GLU A 1 84 ? 8.366 5.934 11.100 1.00 86.81 84 GLU A C 1
ATOM 648 O O . GLU A 1 84 ? 7.501 5.873 11.977 1.00 86.81 84 GLU A O 1
ATOM 653 N N . GLN A 1 85 ? 9.654 5.710 11.381 1.00 85.81 85 GLN A N 1
ATOM 654 C CA . GLN A 1 85 ? 10.119 5.232 12.695 1.00 85.81 85 GLN A CA 1
ATOM 655 C C . GLN A 1 85 ? 9.767 6.184 13.856 1.00 85.81 85 GLN A C 1
ATOM 657 O O . 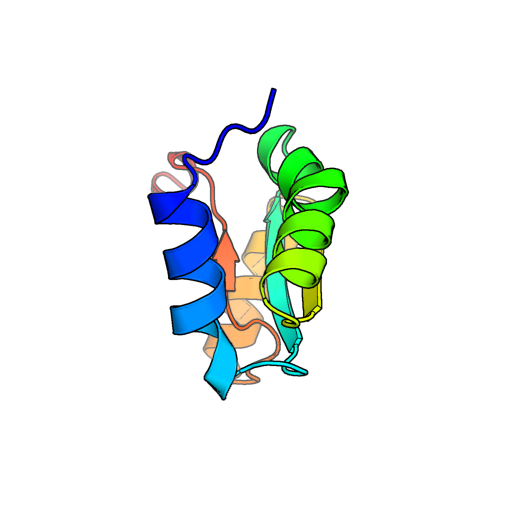GLN A 1 85 ? 9.722 5.775 15.016 1.00 85.81 85 GLN A O 1
ATOM 662 N N . ASP A 1 86 ? 9.620 7.473 13.560 1.00 81.00 86 ASP A N 1
ATOM 663 C CA . ASP A 1 86 ? 9.515 8.564 14.523 1.00 81.00 86 ASP A CA 1
ATOM 664 C C . ASP A 1 86 ? 8.085 8.781 15.027 1.00 81.00 86 ASP A C 1
ATOM 666 O O . ASP A 1 86 ? 7.897 9.426 16.057 1.00 81.00 86 ASP A O 1
ATOM 670 N N . ILE A 1 87 ? 7.100 8.128 14.408 1.00 78.50 87 ILE A N 1
ATOM 671 C CA . ILE A 1 87 ? 5.707 8.107 14.871 1.00 78.50 87 ILE A CA 1
ATOM 672 C C . ILE A 1 87 ? 5.533 7.484 16.270 1.00 78.50 87 ILE A C 1
ATOM 674 O O . ILE A 1 87 ? 4.527 7.695 16.935 1.00 78.50 87 ILE A O 1
ATOM 678 N N . ILE A 1 88 ? 6.503 6.698 16.748 1.00 69.06 88 ILE A N 1
ATOM 679 C CA . ILE A 1 88 ? 6.442 6.054 18.073 1.00 69.06 88 ILE A CA 1
ATOM 680 C C . ILE A 1 88 ? 6.591 7.090 19.206 1.00 69.06 88 ILE A C 1
ATOM 682 O O . ILE A 1 88 ? 6.253 6.808 20.354 1.00 69.06 88 ILE A O 1
ATOM 686 N N . TYR A 1 89 ? 7.088 8.293 18.902 1.00 61.81 89 TYR A N 1
ATOM 687 C CA . TYR A 1 89 ? 7.298 9.360 19.886 1.00 61.81 89 TYR A CA 1
ATOM 688 C C . TYR A 1 89 ? 6.142 10.365 19.978 1.00 61.81 89 TYR A C 1
ATOM 690 O O . TYR A 1 89 ? 6.244 11.317 20.756 1.00 61.81 89 TYR A O 1
ATOM 698 N N . SER A 1 90 ? 5.082 10.169 19.191 1.00 59.81 90 SER A N 1
ATOM 699 C CA . SER A 1 90 ? 3.886 11.023 19.152 1.00 59.81 90 SER A CA 1
ATOM 700 C C . SER A 1 90 ? 2.714 10.461 19.944 1.00 59.81 90 SER A C 1
ATOM 702 O O . SER A 1 90 ? 2.518 9.226 19.919 1.00 59.81 90 SER A O 1
#